Protein AF-A0A816DX73-F1 (afdb_monomer_lite)

Sequence (90 aa):
VNSILRHTAEVLEMKTNGELEELYEKTAWFYDEKYKRAGACYEVFARSVSPSIASEESGLNDCKIDEKQKEVLLANIQRRLTPQAVKCRA

Structure (mmCIF, N/CA/C/O backbone):
data_AF-A0A816DX73-F1
#
_entry.id   AF-A0A816DX73-F1
#
loop_
_atom_site.group_PDB
_atom_site.id
_atom_site.type_symbol
_atom_site.label_atom_id
_atom_site.label_alt_id
_atom_site.label_comp_id
_atom_site.label_asym_id
_atom_site.label_entity_id
_atom_site.label_seq_id
_atom_site.pdbx_PDB_ins_code
_atom_site.Cartn_x
_atom_site.Cartn_y
_atom_site.Cartn_z
_atom_site.occupancy
_atom_site.B_iso_or_equiv
_atom_site.auth_seq_id
_atom_site.auth_comp_id
_atom_site.auth_asym_id
_atom_site.auth_atom_id
_atom_site.pdbx_PDB_model_num
ATOM 1 N N . VAL A 1 1 ? -0.867 1.225 -7.186 1.00 76.44 1 VAL A N 1
ATOM 2 C CA . VAL A 1 1 ? -0.701 1.258 -5.710 1.00 76.44 1 VAL A CA 1
ATOM 3 C C . VAL A 1 1 ? -2.007 0.960 -4.975 1.00 76.44 1 VAL A C 1
ATOM 5 O O . VAL A 1 1 ? -2.012 0.062 -4.149 1.00 76.44 1 VAL A O 1
ATOM 8 N N . ASN A 1 2 ? -3.127 1.603 -5.339 1.00 82.25 2 ASN A N 1
ATOM 9 C CA . ASN A 1 2 ? -4.425 1.420 -4.667 1.00 82.25 2 ASN A CA 1
ATOM 10 C C . ASN A 1 2 ? -4.879 -0.059 -4.563 1.00 82.25 2 ASN A C 1
ATOM 12 O O . ASN A 1 2 ? -5.157 -0.557 -3.478 1.00 82.25 2 ASN A O 1
ATOM 16 N N . SER A 1 3 ? -4.807 -0.824 -5.660 1.00 84.00 3 SER A N 1
ATOM 17 C CA . SER A 1 3 ? -5.136 -2.262 -5.631 1.00 84.00 3 SER A CA 1
ATOM 18 C C . SER A 1 3 ? -4.226 -3.111 -4.726 1.00 84.00 3 SER A C 1
ATOM 20 O O . SER A 1 3 ? -4.670 -4.161 -4.274 1.00 84.00 3 SER A O 1
ATOM 22 N N . ILE A 1 4 ? -2.977 -2.696 -4.476 1.00 85.38 4 ILE A N 1
ATOM 23 C CA . ILE A 1 4 ? -2.031 -3.422 -3.607 1.00 85.38 4 ILE A CA 1
ATOM 24 C C . ILE A 1 4 ? -2.448 -3.238 -2.146 1.00 85.38 4 ILE A C 1
ATOM 26 O O . ILE A 1 4 ? -2.571 -4.212 -1.408 1.00 85.38 4 ILE A O 1
ATOM 30 N N . LEU A 1 5 ? -2.719 -1.993 -1.751 1.00 85.00 5 LEU A N 1
ATOM 31 C CA . LEU A 1 5 ? -3.135 -1.647 -0.391 1.00 85.00 5 LEU A CA 1
ATOM 32 C C . LEU A 1 5 ? -4.510 -2.216 -0.063 1.00 85.00 5 LEU A C 1
ATOM 34 O O . LEU A 1 5 ? -4.697 -2.778 1.008 1.00 85.00 5 LEU A O 1
ATOM 38 N N . ARG A 1 6 ? -5.443 -2.166 -1.018 1.00 86.69 6 ARG A N 1
ATOM 39 C CA . ARG A 1 6 ? -6.779 -2.740 -0.848 1.00 86.69 6 ARG A CA 1
ATOM 40 C C . ARG A 1 6 ? -6.729 -4.247 -0.598 1.00 86.69 6 ARG A C 1
ATOM 42 O O . ARG A 1 6 ? -7.363 -4.719 0.331 1.00 86.69 6 ARG A O 1
ATOM 49 N N . HIS A 1 7 ? -5.923 -4.981 -1.367 1.00 87.31 7 HIS A N 1
ATOM 50 C CA . HIS A 1 7 ? -5.766 -6.418 -1.145 1.00 87.31 7 HIS A CA 1
ATOM 51 C C . HIS A 1 7 ? -5.024 -6.729 0.159 1.00 87.31 7 HIS A C 1
ATOM 53 O O . HIS A 1 7 ? -5.375 -7.668 0.860 1.00 87.31 7 HIS A O 1
ATOM 59 N N . THR A 1 8 ? -4.023 -5.921 0.513 1.00 86.62 8 THR A N 1
ATOM 60 C CA . THR A 1 8 ? -3.319 -6.045 1.799 1.00 86.62 8 THR A CA 1
ATOM 61 C C . THR A 1 8 ? -4.297 -5.887 2.967 1.00 86.62 8 THR A C 1
ATOM 63 O O . THR A 1 8 ? -4.295 -6.713 3.872 1.00 86.62 8 THR A O 1
ATOM 66 N N . ALA A 1 9 ? -5.189 -4.896 2.905 1.00 88.06 9 ALA A N 1
ATOM 67 C CA . ALA A 1 9 ? -6.239 -4.688 3.897 1.00 88.06 9 ALA A CA 1
ATOM 68 C C . ALA A 1 9 ? -7.259 -5.839 3.943 1.00 88.06 9 ALA A C 1
ATOM 70 O O . ALA A 1 9 ? -7.643 -6.259 5.030 1.00 88.06 9 ALA A O 1
ATOM 71 N N . GLU A 1 10 ? -7.648 -6.401 2.791 1.00 87.94 10 GLU A N 1
ATOM 72 C CA . GLU A 1 10 ? -8.498 -7.601 2.748 1.00 87.94 10 GLU A CA 1
ATOM 73 C C . GLU A 1 10 ? -7.829 -8.806 3.425 1.00 87.94 10 GLU A C 1
ATOM 75 O O . GLU A 1 10 ? -8.476 -9.510 4.196 1.00 87.94 10 GLU A O 1
ATOM 80 N N . VAL A 1 11 ? -6.532 -9.029 3.180 1.00 88.56 11 VAL A N 1
ATOM 81 C CA . VAL A 1 11 ? -5.767 -10.140 3.779 1.00 88.56 11 VAL A CA 1
ATOM 82 C C . VAL A 1 11 ? -5.570 -9.956 5.284 1.00 88.56 11 VAL A C 1
ATOM 84 O O . VAL A 1 11 ? -5.570 -10.932 6.028 1.00 88.56 11 VAL A O 1
ATOM 87 N N . LEU A 1 12 ? -5.410 -8.714 5.738 1.00 85.81 12 LEU A N 1
ATOM 88 C CA . LEU A 1 12 ? -5.306 -8.369 7.157 1.00 85.81 12 LEU A CA 1
ATOM 89 C C . LEU A 1 12 ? -6.666 -8.305 7.860 1.00 85.81 12 LEU A C 1
ATOM 91 O O . LEU A 1 12 ? -6.716 -7.990 9.045 1.00 85.81 12 LEU A O 1
ATOM 95 N N . GLU A 1 13 ? -7.754 -8.586 7.140 1.00 86.88 13 GLU A N 1
ATOM 96 C CA . GLU A 1 13 ? -9.123 -8.507 7.645 1.00 86.88 13 GLU A CA 1
ATOM 97 C C . GLU A 1 13 ? -9.474 -7.124 8.225 1.00 86.88 13 GLU A C 1
ATOM 99 O O . GLU A 1 13 ? -10.298 -7.004 9.134 1.00 86.88 13 GLU A O 1
ATOM 104 N N . MET A 1 14 ? -8.882 -6.060 7.669 1.00 85.31 14 MET A N 1
ATOM 105 C CA . MET A 1 14 ? -9.208 -4.676 8.010 1.00 85.31 14 MET A CA 1
ATOM 106 C C . MET A 1 14 ? -10.601 -4.351 7.462 1.00 85.31 14 MET A C 1
ATOM 108 O O . MET A 1 14 ? -10.780 -4.062 6.279 1.00 85.31 14 MET A O 1
ATOM 112 N N . LYS A 1 15 ? -11.618 -4.444 8.322 1.00 81.56 15 LYS A N 1
ATOM 113 C CA . LYS A 1 15 ? -13.032 -4.242 7.944 1.00 81.56 15 LYS A CA 1
ATOM 114 C C . LYS A 1 15 ? -13.484 -2.787 8.033 1.00 81.56 15 LYS A C 1
ATOM 116 O O . LYS A 1 15 ? -14.533 -2.444 7.493 1.00 81.56 15 LYS A O 1
ATOM 121 N N . THR A 1 16 ? -12.714 -1.945 8.713 1.00 87.12 16 THR A N 1
ATOM 122 C CA . THR A 1 16 ? -13.075 -0.552 8.978 1.00 87.12 16 THR A CA 1
ATOM 123 C C . THR A 1 16 ? -12.367 0.375 7.999 1.00 87.12 16 THR A C 1
ATOM 125 O O . THR A 1 16 ? -11.173 0.227 7.753 1.00 87.12 16 THR A O 1
ATOM 128 N N . ASN A 1 17 ? -13.077 1.379 7.485 1.00 85.06 17 ASN A N 1
ATOM 129 C CA . ASN A 1 17 ? -12.483 2.392 6.610 1.00 85.06 17 ASN A CA 1
ATOM 130 C C . ASN A 1 17 ? -11.300 3.119 7.270 1.00 85.06 17 ASN A C 1
ATOM 132 O O . ASN A 1 17 ? -10.296 3.327 6.603 1.00 85.06 17 ASN A O 1
ATOM 136 N N . GLY A 1 18 ? -11.373 3.403 8.575 1.00 86.31 18 GLY A N 1
ATOM 137 C CA . GLY A 1 18 ? -10.282 4.054 9.310 1.00 86.31 18 GLY A CA 1
ATOM 138 C C . GLY A 1 18 ? -8.982 3.245 9.317 1.00 86.31 18 GLY A C 1
ATOM 139 O O . GLY A 1 18 ? -7.918 3.796 9.085 1.00 86.31 18 GLY A O 1
ATOM 140 N N . GLU A 1 19 ? -9.070 1.923 9.464 1.00 85.75 19 GLU A N 1
ATOM 141 C CA . GLU A 1 19 ? -7.911 1.017 9.419 1.00 85.75 19 GLU A CA 1
ATOM 142 C C . GLU A 1 19 ? -7.240 1.036 8.033 1.00 85.75 19 GLU A C 1
ATOM 144 O O . GLU A 1 19 ? -6.013 1.049 7.908 1.00 85.75 19 GLU A O 1
ATOM 149 N N . LEU A 1 20 ? -8.056 1.085 6.973 1.00 86.19 20 LEU A N 1
ATOM 150 C CA . LEU A 1 20 ? -7.572 1.230 5.603 1.00 86.19 20 LEU A CA 1
ATOM 151 C C . LEU A 1 20 ? -6.913 2.602 5.395 1.00 86.19 20 LEU A C 1
ATOM 153 O O . LEU A 1 20 ? -5.823 2.664 4.831 1.00 86.19 20 LEU A O 1
ATOM 157 N N . GLU A 1 21 ? -7.553 3.685 5.838 1.00 87.75 21 GLU A N 1
ATOM 158 C CA . GLU A 1 21 ? -7.025 5.053 5.745 1.00 87.75 21 GLU A CA 1
ATOM 159 C C . GLU A 1 21 ? -5.697 5.195 6.495 1.00 87.75 21 GLU A C 1
ATOM 161 O O . GLU A 1 21 ? -4.732 5.687 5.917 1.00 87.75 21 GLU A O 1
ATOM 166 N N . GLU A 1 22 ? -5.584 4.639 7.702 1.00 87.12 22 GLU A N 1
ATOM 167 C CA . GLU A 1 22 ? -4.328 4.608 8.453 1.00 87.12 22 GLU A CA 1
ATOM 168 C C . GLU A 1 22 ? -3.217 3.863 7.705 1.00 87.12 22 GLU A C 1
ATOM 170 O O . GLU A 1 22 ? -2.055 4.278 7.734 1.00 87.12 22 GLU A O 1
ATOM 175 N N . LEU A 1 23 ? -3.550 2.765 7.015 1.00 85.44 23 LEU A N 1
ATOM 176 C CA . LEU A 1 23 ? -2.593 2.048 6.177 1.00 85.44 23 LEU A CA 1
ATOM 177 C C . LEU A 1 23 ? -2.128 2.932 5.010 1.00 85.44 23 LEU A C 1
ATOM 179 O O . LEU A 1 23 ? -0.931 2.965 4.717 1.00 85.44 23 LEU A O 1
ATOM 183 N N . TYR A 1 24 ? -3.042 3.669 4.368 1.00 86.25 24 TYR A N 1
ATOM 184 C CA . TYR A 1 24 ? -2.715 4.636 3.314 1.00 86.25 24 TYR A CA 1
ATOM 185 C C . TYR A 1 24 ? -1.838 5.778 3.821 1.00 86.25 24 TYR A C 1
ATOM 187 O O . TYR A 1 24 ? -0.849 6.098 3.160 1.00 86.25 24 TYR A O 1
ATOM 195 N N . GLU A 1 25 ? -2.162 6.348 4.980 1.00 87.06 25 GLU A N 1
ATOM 196 C CA . GLU A 1 25 ? -1.387 7.412 5.613 1.00 87.06 25 GLU A CA 1
ATOM 197 C C . GLU A 1 25 ? 0.035 6.952 5.910 1.00 87.06 25 GLU A C 1
ATOM 199 O O . GLU A 1 25 ? 0.992 7.582 5.468 1.00 87.06 25 GLU A O 1
ATOM 204 N N . LYS A 1 26 ? 0.182 5.808 6.587 1.00 84.56 26 LYS A N 1
ATOM 205 C CA . LYS A 1 26 ? 1.485 5.295 7.032 1.00 84.56 26 LYS A CA 1
ATOM 206 C C . LYS A 1 26 ? 2.367 4.829 5.874 1.00 84.56 26 LYS A C 1
ATOM 208 O O . LYS A 1 26 ? 3.585 4.916 5.986 1.00 84.56 26 LYS A O 1
ATOM 213 N N . THR A 1 27 ? 1.778 4.350 4.773 1.00 83.62 27 THR A N 1
ATOM 214 C CA . THR A 1 27 ? 2.528 3.877 3.596 1.00 83.62 27 THR A CA 1
ATOM 215 C C . THR A 1 27 ? 2.496 4.870 2.434 1.00 83.62 27 THR A C 1
ATOM 217 O O . THR A 1 27 ? 3.497 5.513 2.138 1.00 83.62 27 THR A O 1
ATOM 220 N N . ALA A 1 28 ? 1.375 4.973 1.718 1.00 85.12 28 ALA A N 1
ATOM 221 C CA . ALA A 1 28 ? 1.293 5.687 0.450 1.00 85.12 28 ALA A CA 1
ATOM 222 C C . ALA A 1 28 ? 1.539 7.187 0.608 1.00 85.12 28 ALA A C 1
ATOM 224 O O . ALA A 1 28 ? 2.407 7.723 -0.078 1.00 85.12 28 ALA A O 1
ATOM 225 N N . TRP A 1 29 ? 0.786 7.843 1.494 1.00 87.06 29 TRP A N 1
ATOM 226 C CA . TRP A 1 29 ? 0.871 9.289 1.692 1.00 87.06 29 TRP A CA 1
ATOM 227 C C . TRP A 1 29 ? 2.165 9.669 2.394 1.00 87.06 29 TRP A C 1
ATOM 229 O O . TRP A 1 29 ? 2.803 10.624 1.972 1.00 87.06 29 TRP A O 1
ATOM 239 N N . PHE A 1 30 ? 2.633 8.853 3.340 1.00 84.88 30 PHE A N 1
ATOM 240 C CA . PHE A 1 30 ? 3.940 9.036 3.959 1.00 84.88 30 PHE A CA 1
ATOM 241 C C . PHE A 1 30 ? 5.072 9.162 2.929 1.00 84.88 30 PHE A C 1
ATOM 243 O O . PHE A 1 30 ? 5.871 10.097 2.994 1.00 84.88 30 PHE A O 1
ATOM 250 N N . TYR A 1 31 ? 5.139 8.270 1.931 1.00 82.31 31 TYR A N 1
ATOM 251 C CA . TYR A 1 31 ? 6.144 8.396 0.867 1.00 82.31 31 TYR A CA 1
ATOM 252 C C . TYR A 1 31 ? 5.836 9.527 -0.111 1.00 82.31 31 TYR A C 1
ATOM 254 O O . TYR A 1 31 ? 6.766 10.166 -0.600 1.00 82.31 31 TYR A O 1
ATOM 262 N N . ASP A 1 32 ? 4.565 9.780 -0.407 1.00 85.00 32 ASP A N 1
ATOM 263 C CA . ASP A 1 32 ? 4.169 10.887 -1.279 1.00 85.00 32 ASP A CA 1
ATOM 264 C C . ASP A 1 32 ? 4.634 12.239 -0.713 1.00 85.00 32 ASP A C 1
ATOM 266 O O . ASP A 1 32 ? 5.267 13.026 -1.420 1.00 85.00 32 ASP A O 1
ATOM 270 N N . GLU A 1 33 ? 4.432 12.450 0.591 1.00 85.88 33 GLU A N 1
ATOM 271 C CA . GLU A 1 33 ? 4.893 13.619 1.338 1.00 85.88 33 GLU A CA 1
ATOM 272 C C . GLU A 1 33 ? 6.417 13.648 1.474 1.00 85.88 33 GLU A C 1
ATOM 274 O O . GLU A 1 33 ? 7.041 14.680 1.211 1.00 85.88 33 GLU A O 1
ATOM 279 N N . LYS A 1 34 ? 7.043 12.512 1.816 1.00 84.38 34 LYS A N 1
ATOM 280 C CA . LYS A 1 34 ? 8.502 12.409 1.984 1.00 84.38 34 LYS A CA 1
ATOM 281 C C . LYS A 1 34 ? 9.258 12.769 0.707 1.00 84.38 34 LYS A C 1
ATOM 283 O O . LYS A 1 34 ? 10.268 13.468 0.764 1.00 84.38 34 LYS A O 1
ATOM 288 N N . TYR A 1 35 ? 8.766 12.317 -0.443 1.00 83.75 35 TYR A N 1
ATOM 289 C CA . TYR A 1 35 ? 9.365 12.598 -1.749 1.00 83.75 35 TYR A CA 1
ATOM 290 C C . TYR A 1 35 ? 8.729 13.803 -2.462 1.00 83.75 35 TYR A C 1
ATOM 292 O O . TYR A 1 35 ? 9.146 14.130 -3.574 1.00 83.75 35 TYR A O 1
ATOM 300 N N . LYS A 1 36 ? 7.751 14.475 -1.830 1.00 84.25 36 LYS A N 1
ATOM 301 C CA . LYS A 1 36 ? 6.977 15.611 -2.367 1.00 84.25 36 LYS A CA 1
ATOM 302 C C . LYS A 1 36 ? 6.470 15.381 -3.795 1.00 84.25 36 LYS A C 1
ATOM 304 O O . LYS A 1 36 ? 6.490 16.292 -4.626 1.00 84.25 36 LYS A O 1
ATOM 309 N N . ARG A 1 37 ? 6.064 14.150 -4.108 1.00 84.19 37 ARG A N 1
ATOM 310 C CA . ARG A 1 37 ? 5.696 13.745 -5.466 1.00 84.19 37 ARG A CA 1
ATOM 311 C C . ARG A 1 37 ? 4.575 12.718 -5.443 1.00 84.19 37 ARG A C 1
ATOM 313 O O . ARG A 1 37 ? 4.790 11.586 -5.013 1.00 84.19 37 ARG A O 1
ATOM 320 N N . ALA A 1 38 ? 3.464 13.099 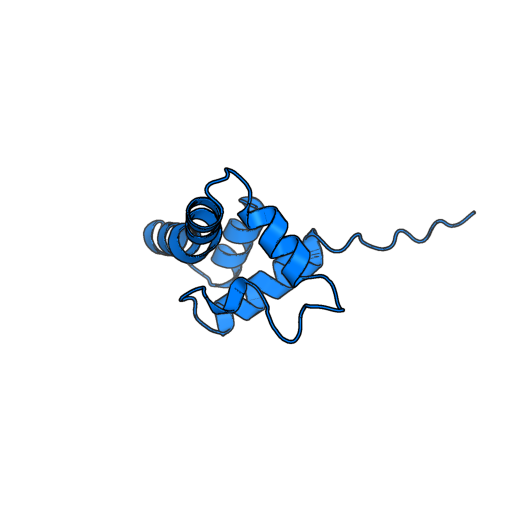-6.076 1.00 77.75 38 ALA A N 1
ATOM 321 C CA . ALA A 1 38 ? 2.331 12.231 -6.359 1.00 77.75 38 ALA A CA 1
ATOM 322 C C . ALA A 1 38 ? 2.779 10.952 -7.087 1.00 77.75 38 ALA A C 1
ATOM 324 O O . ALA A 1 38 ? 3.256 10.999 -8.224 1.00 77.75 38 ALA A O 1
ATOM 325 N N . GLY A 1 39 ? 2.624 9.806 -6.428 1.00 78.00 39 GLY A N 1
ATOM 326 C CA . GLY A 1 39 ? 2.982 8.487 -6.947 1.00 78.00 39 GLY A CA 1
ATOM 327 C C . GLY A 1 39 ? 4.391 8.003 -6.593 1.00 78.00 39 GLY A C 1
ATOM 328 O O . GLY A 1 39 ? 4.752 6.897 -7.001 1.00 78.00 39 GLY A O 1
ATOM 329 N N . ALA A 1 40 ? 5.169 8.751 -5.802 1.00 82.06 40 ALA A N 1
ATOM 330 C CA . ALA A 1 40 ? 6.500 8.319 -5.361 1.00 82.06 40 ALA A CA 1
ATOM 331 C C . ALA A 1 40 ? 6.473 7.005 -4.567 1.00 82.06 40 ALA A C 1
ATOM 333 O O . ALA A 1 40 ? 7.407 6.208 -4.654 1.00 82.06 40 ALA A O 1
ATOM 334 N N . CYS A 1 41 ? 5.373 6.726 -3.859 1.00 82.94 41 CYS A N 1
ATOM 335 C CA . CYS A 1 41 ? 5.155 5.450 -3.177 1.00 82.94 41 CYS A CA 1
ATOM 336 C C . CYS A 1 41 ? 5.340 4.235 -4.104 1.00 82.94 41 CYS A C 1
ATOM 338 O O . CYS A 1 41 ? 5.871 3.214 -3.675 1.00 82.94 41 CYS A O 1
ATOM 340 N N . TYR A 1 42 ? 4.979 4.340 -5.389 1.00 81.19 42 TYR A N 1
ATOM 341 C CA . TYR A 1 42 ? 5.193 3.264 -6.358 1.00 81.19 42 TYR A CA 1
ATOM 342 C C . TYR A 1 42 ? 6.680 3.003 -6.619 1.00 81.19 42 TYR A C 1
ATOM 344 O O . TYR A 1 42 ? 7.098 1.849 -6.677 1.00 81.19 42 TYR A O 1
ATOM 352 N N . GLU A 1 43 ? 7.485 4.059 -6.754 1.00 79.56 43 GLU A N 1
ATOM 353 C CA . GLU A 1 43 ? 8.931 3.942 -6.976 1.00 79.56 43 GLU A CA 1
ATOM 354 C C . GLU A 1 43 ? 9.632 3.344 -5.752 1.00 79.56 43 GLU A C 1
ATOM 356 O O . GLU A 1 43 ? 10.512 2.493 -5.894 1.00 79.56 43 GLU A O 1
ATOM 361 N N . VAL A 1 44 ? 9.202 3.736 -4.548 1.00 80.38 44 VAL A N 1
ATOM 362 C CA . VAL A 1 44 ? 9.677 3.145 -3.288 1.00 80.38 44 VAL A CA 1
ATOM 363 C C . VAL A 1 44 ? 9.348 1.656 -3.248 1.00 80.38 44 VAL A C 1
ATOM 365 O O . VAL A 1 44 ? 10.227 0.835 -3.002 1.00 80.38 44 VAL A O 1
ATOM 368 N N . PHE A 1 45 ? 8.106 1.291 -3.567 1.00 80.00 45 PHE A N 1
ATOM 369 C CA . PHE A 1 45 ? 7.663 -0.100 -3.595 1.00 80.00 45 PHE A CA 1
ATOM 370 C C . PHE A 1 45 ? 8.429 -0.928 -4.635 1.00 80.00 45 PHE A C 1
ATOM 372 O O . PHE A 1 45 ? 8.829 -2.055 -4.352 1.00 80.00 45 PHE A O 1
ATOM 379 N N . ALA A 1 46 ? 8.698 -0.365 -5.815 1.00 77.38 46 ALA A N 1
ATOM 380 C CA . ALA A 1 46 ? 9.505 -1.010 -6.848 1.00 77.38 46 ALA A CA 1
ATOM 381 C C . ALA A 1 46 ? 10.944 -1.262 -6.382 1.00 77.38 46 ALA A C 1
ATOM 383 O O . ALA A 1 46 ? 11.484 -2.349 -6.594 1.00 77.38 46 ALA A O 1
ATOM 384 N N . ARG A 1 47 ? 11.555 -0.285 -5.702 1.00 76.56 47 ARG A N 1
ATOM 385 C CA . ARG A 1 47 ? 12.897 -0.426 -5.123 1.00 76.56 47 ARG A CA 1
ATOM 386 C C . ARG A 1 47 ? 12.937 -1.485 -4.023 1.00 76.56 47 ARG A C 1
ATOM 388 O O . ARG A 1 47 ? 13.878 -2.266 -3.999 1.00 76.56 47 ARG A O 1
ATOM 395 N N . SER A 1 48 ? 11.901 -1.579 -3.188 1.00 73.94 48 SER A N 1
ATOM 396 C CA . SER A 1 48 ? 11.800 -2.603 -2.137 1.00 73.94 48 SER A CA 1
ATOM 397 C C . SER A 1 48 ? 11.708 -4.042 -2.660 1.00 73.94 48 SER A C 1
ATOM 399 O O . SER A 1 48 ? 12.052 -4.968 -1.933 1.00 73.94 48 SER A O 1
ATOM 401 N N . VAL A 1 49 ? 11.254 -4.253 -3.900 1.00 72.75 49 VAL A N 1
ATOM 402 C CA . VAL A 1 49 ? 11.127 -5.589 -4.517 1.00 72.75 49 VAL A CA 1
ATOM 403 C C . VAL A 1 49 ? 12.411 -6.066 -5.189 1.00 72.75 49 VAL A C 1
ATOM 405 O O . VAL A 1 49 ? 12.608 -7.273 -5.339 1.00 72.75 49 VAL A O 1
ATOM 408 N N . SER A 1 50 ? 13.282 -5.150 -5.611 1.00 66.50 50 SER A N 1
ATOM 409 C CA . SER A 1 50 ? 14.509 -5.515 -6.316 1.00 66.50 50 SER A CA 1
ATOM 410 C C . SER A 1 50 ? 15.423 -6.356 -5.409 1.00 66.50 50 SER A C 1
ATOM 412 O O . SER A 1 50 ? 15.825 -5.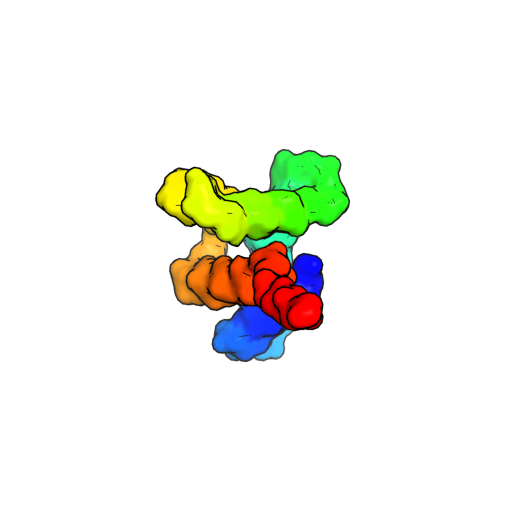889 -4.341 1.00 66.50 50 SER A O 1
ATOM 414 N N . PRO A 1 51 ? 15.794 -7.584 -5.823 1.00 56.91 51 PRO A N 1
ATOM 415 C CA . PRO A 1 51 ? 16.463 -8.566 -4.963 1.00 56.91 51 PRO A CA 1
ATOM 416 C C . PRO A 1 51 ? 17.832 -8.105 -4.438 1.00 56.91 51 PRO A C 1
ATOM 418 O O . PRO A 1 51 ? 18.300 -8.624 -3.434 1.00 56.91 51 PRO A O 1
ATOM 421 N N . SER A 1 52 ? 18.456 -7.109 -5.074 1.00 52.91 52 SE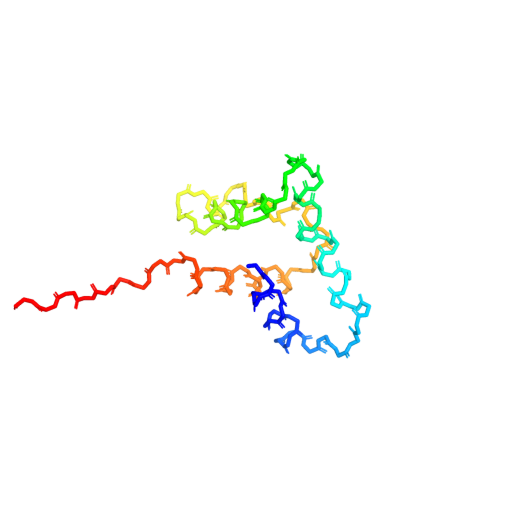R A N 1
ATOM 422 C CA . SER A 1 52 ? 19.737 -6.532 -4.644 1.00 52.91 52 SER A CA 1
ATOM 423 C C . SER A 1 52 ? 19.629 -5.490 -3.523 1.00 52.91 52 SER A C 1
ATOM 425 O O . SER A 1 52 ? 20.649 -5.117 -2.964 1.00 52.91 52 SER A O 1
ATOM 427 N N . ILE A 1 53 ? 18.426 -4.999 -3.210 1.00 52.28 53 ILE A N 1
ATOM 428 C CA . ILE A 1 53 ? 18.189 -3.907 -2.241 1.00 52.28 53 ILE A CA 1
ATOM 429 C C . ILE A 1 53 ? 17.082 -4.231 -1.226 1.00 52.28 53 ILE A C 1
ATOM 431 O O . ILE A 1 53 ? 16.903 -3.502 -0.253 1.00 52.28 53 ILE A O 1
ATOM 435 N N . ALA A 1 54 ? 16.385 -5.360 -1.392 1.00 51.50 54 ALA A N 1
ATOM 436 C CA . ALA A 1 54 ? 15.320 -5.808 -0.496 1.00 51.50 54 ALA A CA 1
ATOM 437 C C . ALA A 1 54 ? 15.785 -6.096 0.949 1.00 51.50 54 ALA A C 1
ATOM 439 O O . ALA A 1 54 ? 14.944 -6.134 1.847 1.00 51.50 54 ALA A O 1
ATOM 440 N N . SER A 1 55 ? 17.092 -6.282 1.182 1.00 46.75 55 SER A N 1
ATOM 441 C CA . SER A 1 55 ? 17.614 -6.823 2.444 1.00 46.75 55 SER A CA 1
ATOM 442 C C . SER A 1 55 ? 18.173 -5.800 3.442 1.00 46.75 55 SER A C 1
ATOM 444 O O . SER A 1 55 ? 18.288 -6.153 4.611 1.00 46.75 55 SER A O 1
ATOM 446 N N . GLU A 1 56 ? 18.504 -4.564 3.044 1.00 42.78 56 GLU A N 1
ATOM 447 C CA . GLU A 1 56 ? 19.220 -3.631 3.948 1.00 42.78 56 GLU A CA 1
ATOM 448 C C . GLU A 1 56 ? 18.558 -2.255 4.115 1.00 42.78 56 GLU A C 1
ATOM 450 O O . GLU A 1 56 ? 18.647 -1.664 5.186 1.00 42.78 56 GLU A O 1
ATOM 455 N N . GLU A 1 57 ? 17.794 -1.770 3.135 1.00 46.41 57 GLU A N 1
ATOM 456 C CA . GLU A 1 57 ? 17.120 -0.467 3.234 1.00 46.41 57 GLU A CA 1
ATOM 457 C C . GLU A 1 57 ? 15.748 -0.526 2.563 1.00 46.41 57 GLU A C 1
ATOM 459 O O . GLU A 1 57 ? 15.403 0.255 1.676 1.00 46.41 57 GLU A O 1
ATOM 464 N N . SER A 1 58 ? 14.943 -1.519 2.948 1.00 53.03 58 SER A N 1
ATOM 465 C CA . SER A 1 58 ? 13.555 -1.564 2.501 1.00 53.03 58 SER A CA 1
ATOM 466 C C . SER A 1 58 ? 12.913 -0.236 2.903 1.00 53.03 58 SER A C 1
ATOM 468 O O . SER A 1 58 ? 12.772 0.024 4.095 1.00 53.03 58 SER A O 1
ATOM 470 N N . GLY A 1 59 ? 12.547 0.617 1.937 1.00 54.97 59 GLY A N 1
ATOM 471 C CA . GLY A 1 59 ? 11.971 1.941 2.211 1.00 54.97 59 GLY A CA 1
ATOM 472 C C . GLY A 1 59 ? 10.806 1.892 3.206 1.00 54.97 59 GLY A C 1
ATOM 473 O O . GLY A 1 59 ? 10.582 2.856 3.929 1.00 54.97 59 GLY A O 1
ATOM 474 N N . LEU A 1 60 ? 10.160 0.723 3.304 1.00 62.31 60 LEU A N 1
ATOM 475 C CA . LEU A 1 60 ? 9.148 0.269 4.266 1.00 62.31 60 LEU A CA 1
ATOM 476 C C . LEU A 1 60 ? 9.582 0.156 5.742 1.00 62.31 60 LEU A C 1
ATOM 478 O O . LEU A 1 60 ? 8.720 -0.091 6.575 1.00 62.31 60 LEU A O 1
ATOM 482 N N . ASN A 1 61 ? 10.859 0.315 6.107 1.00 61.34 61 ASN A N 1
ATOM 483 C CA . ASN A 1 61 ? 11.289 0.309 7.519 1.00 61.34 61 ASN A CA 1
ATOM 484 C C . ASN A 1 61 ? 10.865 1.571 8.277 1.00 61.34 61 ASN A C 1
ATOM 486 O O . ASN A 1 61 ? 10.649 1.525 9.480 1.00 61.34 61 ASN A O 1
ATOM 490 N N . ASP A 1 62 ? 10.723 2.684 7.562 1.00 63.50 62 ASP A N 1
ATOM 491 C CA . ASP A 1 62 ? 10.276 3.962 8.127 1.00 63.50 62 ASP A CA 1
ATOM 492 C C . ASP A 1 62 ? 8.754 3.984 8.371 1.00 63.50 62 ASP A C 1
ATOM 494 O O . ASP A 1 62 ? 8.214 4.873 9.027 1.00 63.50 62 ASP A O 1
ATOM 498 N N . CYS A 1 63 ? 8.047 2.987 7.834 1.00 69.75 63 CYS A N 1
ATOM 499 C CA . CYS A 1 63 ? 6.609 2.863 7.944 1.00 69.75 63 CYS A CA 1
ATOM 500 C C . CYS A 1 63 ? 6.235 2.274 9.311 1.00 69.75 63 CYS A C 1
ATOM 502 O O . CYS A 1 63 ? 6.637 1.160 9.642 1.00 69.75 63 CYS A O 1
ATOM 504 N N . LYS A 1 64 ? 5.412 2.986 10.091 1.00 71.06 64 LYS A N 1
ATOM 505 C CA . LYS A 1 64 ? 4.882 2.517 11.389 1.00 71.06 64 LYS A CA 1
ATOM 506 C C . LYS A 1 64 ? 3.741 1.502 11.227 1.00 71.06 64 LYS A C 1
ATOM 508 O O . LYS A 1 64 ? 2.658 1.691 11.778 1.00 71.06 64 LYS A O 1
ATOM 513 N N . ILE A 1 65 ? 3.963 0.468 10.427 1.00 77.00 65 ILE A N 1
ATOM 514 C CA . ILE A 1 65 ? 3.032 -0.651 10.248 1.00 77.00 65 ILE A CA 1
ATOM 515 C C . ILE A 1 65 ? 3.561 -1.881 10.976 1.00 77.00 65 ILE A C 1
ATOM 517 O O . ILE A 1 65 ? 4.768 -2.031 11.161 1.00 77.00 65 ILE A O 1
ATOM 521 N N . ASP A 1 66 ? 2.649 -2.747 11.391 1.00 82.75 66 ASP A N 1
ATOM 522 C CA . ASP A 1 66 ? 2.982 -3.995 12.065 1.00 82.75 66 ASP A CA 1
ATOM 523 C C . ASP A 1 66 ? 3.789 -4.924 11.140 1.00 82.75 66 ASP A C 1
ATOM 525 O O . ASP A 1 66 ? 3.649 -4.887 9.911 1.00 82.75 66 ASP A O 1
ATOM 529 N N . GLU A 1 67 ? 4.635 -5.776 11.720 1.00 80.44 67 GLU A N 1
ATOM 530 C CA . GLU A 1 67 ? 5.492 -6.698 10.968 1.00 80.44 67 GLU A CA 1
ATOM 531 C C . GLU A 1 67 ? 4.672 -7.611 10.048 1.00 80.44 67 GLU A C 1
ATOM 533 O O . GLU A 1 67 ? 5.034 -7.817 8.886 1.00 80.44 67 GLU A O 1
ATOM 538 N N . LYS A 1 68 ? 3.497 -8.054 10.509 1.00 82.00 68 LYS A N 1
ATOM 539 C CA . LYS A 1 68 ? 2.577 -8.859 9.702 1.00 82.00 68 LYS A CA 1
ATOM 540 C C . LYS A 1 68 ? 2.021 -8.071 8.516 1.00 82.00 68 LYS A C 1
ATOM 542 O O . LYS A 1 68 ? 1.894 -8.603 7.414 1.00 82.00 68 LYS A O 1
ATOM 547 N N . GLN A 1 69 ? 1.716 -6.788 8.714 1.00 82.12 69 GLN A N 1
ATOM 548 C CA . GLN A 1 69 ? 1.254 -5.908 7.637 1.00 82.12 69 GLN A CA 1
ATOM 549 C C . GLN A 1 69 ? 2.361 -5.676 6.612 1.00 82.12 69 GLN A C 1
ATOM 551 O O . GLN A 1 69 ? 2.109 -5.729 5.408 1.00 82.12 69 GLN A O 1
ATOM 556 N N . LYS A 1 70 ? 3.590 -5.463 7.088 1.00 82.06 70 LYS A N 1
ATOM 557 C CA . LYS A 1 70 ? 4.777 -5.287 6.254 1.00 82.06 70 LYS A CA 1
ATOM 558 C C . LYS A 1 70 ? 5.036 -6.522 5.398 1.00 82.06 70 LYS A C 1
ATOM 560 O O . LYS A 1 70 ? 5.248 -6.370 4.199 1.00 82.06 70 LYS A O 1
ATOM 565 N N . GLU A 1 71 ? 4.967 -7.720 5.972 1.00 82.75 71 GLU A N 1
ATOM 566 C CA . GLU A 1 71 ? 5.163 -8.975 5.240 1.00 82.75 71 GLU A CA 1
ATOM 567 C C . GLU A 1 71 ? 4.107 -9.166 4.141 1.00 82.75 71 GLU A C 1
ATOM 569 O O . GLU A 1 71 ? 4.450 -9.369 2.974 1.00 82.75 71 GLU A O 1
ATOM 574 N N . VAL A 1 72 ? 2.820 -9.018 4.482 1.00 86.25 72 VAL A N 1
ATOM 575 C CA . VAL A 1 72 ? 1.711 -9.160 3.522 1.00 86.25 72 VAL A CA 1
ATOM 576 C C . VAL A 1 72 ? 1.805 -8.121 2.406 1.00 86.25 72 VAL A C 1
ATOM 578 O O . VAL A 1 72 ? 1.581 -8.444 1.232 1.00 86.25 72 VAL A O 1
ATOM 581 N N . LEU A 1 73 ? 2.145 -6.879 2.752 1.00 84.25 73 LEU A N 1
ATOM 582 C CA . LEU A 1 73 ? 2.335 -5.802 1.791 1.00 84.25 73 LEU A CA 1
ATOM 583 C C . LEU A 1 73 ? 3.504 -6.118 0.854 1.00 84.25 73 LEU A C 1
ATOM 585 O O . LEU A 1 73 ? 3.350 -6.031 -0.362 1.00 84.25 73 LEU A O 1
ATOM 589 N N . LEU A 1 74 ? 4.649 -6.537 1.394 1.00 81.88 74 LEU A N 1
ATOM 590 C CA . LEU A 1 74 ? 5.852 -6.831 0.618 1.00 81.88 74 LEU A CA 1
ATOM 591 C C . LEU A 1 74 ? 5.636 -8.024 -0.321 1.00 81.88 74 LEU A C 1
ATOM 593 O O . LEU A 1 74 ? 5.958 -7.928 -1.504 1.00 81.88 74 LEU A O 1
ATOM 597 N N . ALA A 1 75 ? 4.980 -9.085 0.154 1.00 82.88 75 ALA A N 1
ATOM 598 C CA . ALA A 1 75 ? 4.576 -10.225 -0.667 1.00 82.88 75 ALA A CA 1
ATOM 599 C C . ALA A 1 75 ? 3.638 -9.807 -1.81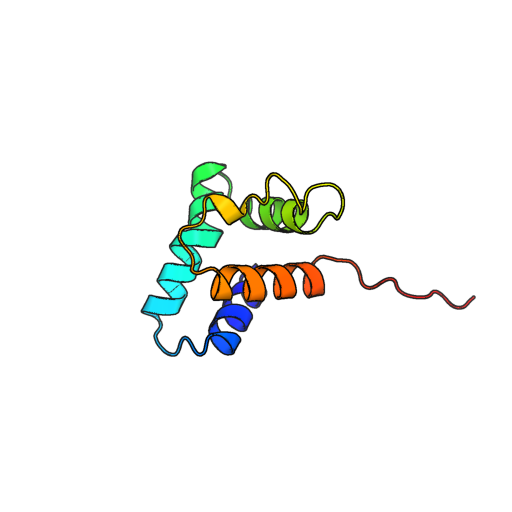5 1.00 82.88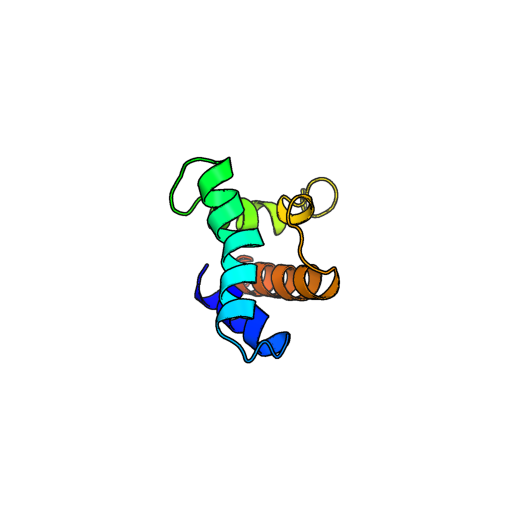 75 ALA A C 1
ATOM 601 O O . ALA A 1 75 ? 3.776 -10.266 -2.953 1.00 82.88 75 ALA A O 1
ATOM 602 N N . ASN A 1 76 ? 2.702 -8.892 -1.545 1.00 84.06 76 ASN A N 1
ATOM 603 C CA . ASN A 1 76 ? 1.806 -8.351 -2.563 1.00 84.06 76 ASN A CA 1
ATOM 604 C C . ASN A 1 76 ? 2.523 -7.486 -3.595 1.00 84.06 76 ASN A C 1
ATOM 606 O O . ASN A 1 76 ? 2.267 -7.621 -4.794 1.00 84.06 76 ASN A O 1
ATOM 610 N N . ILE A 1 77 ? 3.419 -6.606 -3.146 1.00 82.06 77 ILE A N 1
ATOM 611 C CA . ILE A 1 77 ? 4.212 -5.759 -4.034 1.00 82.06 77 ILE A CA 1
ATOM 612 C C . ILE A 1 77 ? 5.112 -6.645 -4.899 1.00 82.06 77 ILE A C 1
ATOM 614 O O . ILE A 1 77 ? 5.091 -6.475 -6.112 1.00 82.06 77 ILE A O 1
ATOM 618 N N . GLN A 1 78 ? 5.818 -7.632 -4.337 1.00 79.50 78 GLN A N 1
ATOM 619 C CA . GLN A 1 78 ? 6.626 -8.583 -5.113 1.00 79.50 78 GLN A CA 1
ATOM 620 C C . GLN A 1 78 ? 5.778 -9.296 -6.169 1.00 79.50 78 GLN A C 1
ATOM 622 O O . GLN A 1 78 ? 6.079 -9.249 -7.357 1.00 79.50 78 GLN A O 1
ATOM 627 N N . ARG A 1 79 ? 4.639 -9.873 -5.780 1.00 77.88 79 ARG A N 1
ATOM 628 C CA . ARG A 1 79 ? 3.766 -10.589 -6.720 1.00 77.88 79 ARG A CA 1
ATOM 629 C C . ARG A 1 79 ? 3.236 -9.710 -7.861 1.00 77.88 79 ARG A C 1
ATOM 631 O O . ARG A 1 79 ? 2.920 -10.235 -8.928 1.00 77.88 79 ARG A O 1
ATOM 638 N N . ARG A 1 80 ? 3.075 -8.403 -7.631 1.00 77.81 80 ARG A N 1
ATOM 639 C CA . ARG A 1 80 ? 2.498 -7.456 -8.600 1.00 77.81 80 ARG A CA 1
ATOM 640 C C . ARG A 1 80 ? 3.534 -6.695 -9.422 1.00 77.81 80 ARG A C 1
ATOM 642 O O . ARG A 1 80 ? 3.271 -6.446 -10.594 1.00 77.81 80 ARG A O 1
ATOM 649 N N . LEU A 1 81 ? 4.644 -6.276 -8.818 1.00 74.25 81 LEU A N 1
ATOM 650 C CA . LEU A 1 81 ? 5.678 -5.462 -9.461 1.00 74.25 81 LEU A CA 1
ATOM 651 C C . LEU A 1 81 ? 6.806 -6.301 -10.049 1.00 74.25 81 LEU A C 1
ATOM 653 O O . LEU A 1 81 ? 7.436 -5.844 -11.000 1.00 74.25 81 LEU A O 1
ATOM 657 N N . THR A 1 82 ? 7.072 -7.504 -9.535 1.00 66.38 82 THR A N 1
ATOM 658 C CA . THR A 1 82 ? 8.005 -8.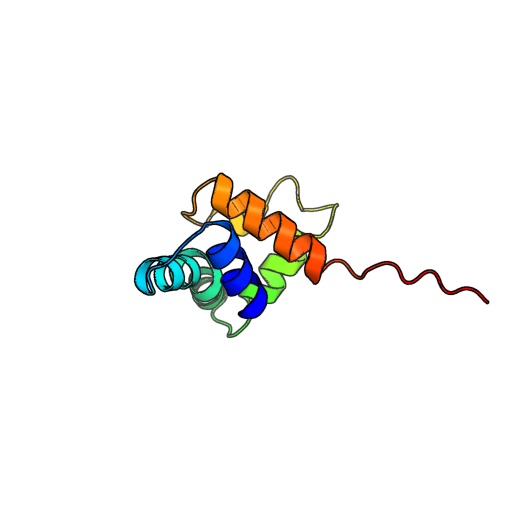399 -10.215 1.00 66.38 82 THR A CA 1
ATOM 659 C C . THR A 1 82 ? 7.339 -8.847 -11.517 1.00 66.38 82 THR A C 1
ATOM 661 O O . THR A 1 82 ? 6.274 -9.472 -11.461 1.00 66.38 82 THR A O 1
ATOM 664 N N . PRO A 1 83 ? 7.909 -8.531 -12.697 1.00 59.62 83 PRO A N 1
ATOM 665 C CA . PRO A 1 83 ? 7.368 -9.040 -13.943 1.00 59.62 83 PRO A CA 1
ATOM 666 C C . PRO A 1 83 ? 7.371 -10.564 -13.851 1.00 59.62 83 PRO A C 1
ATOM 668 O O . PRO A 1 83 ? 8.417 -11.178 -13.630 1.00 59.62 83 PRO A O 1
ATOM 671 N N . GLN A 1 84 ? 6.195 -11.186 -13.977 1.00 54.84 84 GLN A N 1
ATOM 672 C CA . GLN A 1 84 ? 6.140 -12.629 -14.161 1.00 54.84 84 GLN A CA 1
ATOM 673 C C . GLN A 1 84 ? 6.954 -12.924 -15.414 1.00 54.84 84 GLN A C 1
ATOM 675 O O . GLN A 1 84 ? 6.610 -12.442 -16.492 1.00 54.84 84 GLN A O 1
ATOM 680 N N . ALA A 1 85 ? 8.061 -13.653 -15.258 1.00 51.16 85 ALA A N 1
ATOM 681 C CA . ALA A 1 85 ? 8.897 -14.059 -16.372 1.00 51.16 85 ALA A CA 1
ATOM 682 C C . ALA A 1 85 ? 8.028 -14.870 -17.338 1.00 51.16 85 ALA A C 1
ATOM 684 O O . ALA A 1 85 ? 7.762 -16.056 -17.123 1.00 51.16 85 ALA A O 1
ATOM 685 N N . VAL A 1 86 ? 7.533 -14.206 -18.380 1.00 46.72 86 VAL A N 1
ATOM 686 C CA . VAL A 1 86 ? 6.809 -14.865 -19.452 1.00 46.72 86 VAL A CA 1
ATOM 687 C C . VAL A 1 86 ? 7.826 -15.749 -20.154 1.00 46.72 86 VAL A C 1
ATOM 689 O O . VAL A 1 86 ? 8.775 -15.277 -20.776 1.00 46.72 86 VAL A O 1
ATOM 692 N N . LYS A 1 87 ? 7.683 -17.065 -19.986 1.00 47.72 87 LYS A N 1
ATOM 693 C CA . LYS A 1 87 ? 8.448 -18.032 -20.770 1.00 47.72 87 LYS A CA 1
ATOM 694 C C . LYS A 1 87 ? 7.961 -17.911 -22.211 1.00 47.72 87 LYS A C 1
ATOM 696 O O . LYS A 1 87 ? 6.979 -18.554 -22.576 1.00 47.72 87 LYS A O 1
ATOM 701 N N . CYS A 1 88 ? 8.623 -17.078 -23.011 1.00 46.59 88 CYS A N 1
ATOM 702 C CA . CYS A 1 88 ? 8.489 -17.131 -24.460 1.00 46.59 88 CYS A CA 1
ATOM 703 C C . CYS A 1 88 ? 8.880 -18.543 -24.904 1.00 46.59 88 CYS A C 1
ATOM 705 O O . CYS A 1 88 ? 10.026 -18.959 -24.742 1.00 46.59 88 CYS A O 1
ATOM 707 N N . ARG A 1 89 ? 7.907 -19.297 -25.413 1.00 50.94 89 ARG A N 1
ATOM 708 C CA . ARG A 1 89 ? 8.165 -20.483 -26.227 1.00 50.94 89 ARG A CA 1
ATOM 709 C C . ARG A 1 89 ? 8.208 -19.981 -27.672 1.00 50.94 89 ARG A C 1
ATOM 711 O O . ARG A 1 89 ? 7.210 -19.423 -28.121 1.00 50.94 89 ARG A O 1
ATOM 718 N N . ALA A 1 90 ? 9.374 -20.084 -28.308 1.00 55.97 90 ALA A N 1
ATOM 719 C CA . ALA A 1 90 ? 9.568 -19.880 -29.744 1.00 55.97 90 ALA A CA 1
ATOM 720 C C . ALA A 1 90 ? 9.445 -21.224 -30.467 1.00 55.97 90 ALA A C 1
ATOM 722 O O . ALA A 1 90 ? 9.807 -22.244 -29.832 1.00 55.97 90 ALA A O 1
#

InterPro domains:
  IPR011488 Translation initiation factor 2, alpha subunit [PF07541] (23-90)
  IPR011488 Translation initiation factor 2, alpha subunit [PTHR10602] (1-90)
  IPR024054 Translation initiation factor 2, alpha subunit, middle domain superfamily [G3DSA:1.10.150.190] (1-79)
  IPR024054 Translation initiation factor 2, alpha subunit, middle domain superfamily [SSF116742] (1-80)

Organism: NCBI:txid1234261

Radius of gyration: 13.79 Å; chains: 1; bounding box: 33×36×42 Å

pLDDT: mean 75.68, std 13.22, range [42.78, 88.56]

Foldseek 3Di:
DVVLLVVLCVVVVVPDPVVSVLSCVLQVVVQCVVVVHDPSSLVLLLQCLPPVRVPDCSVCVSGPDDPSSVVSSNVSSNVVNVPPPPPDDD

Secondary structure (DSSP, 8-state):
-HHHHHHHHHHTT--SHHHHHHHHIIIIIHHHHHTTSTTHHHHHHHHHHSTTTTTT--GGGSS---HHHHHHHHHHHHHHHS--------